Protein AF-A0A6C0CZU3-F1 (afdb_monomer)

Foldseek 3Di:
DVLVVCLVPFALPDEAEEEAPPPPDDLVVRLVVVLVSVLSCLVRNHHYDYDHPNPCNCVDPSNVPRPPDDDDDDDWDQDPVVRDIDD

Radius of gyration: 15.37 Å; Cα contacts (8 Å, |Δi|>4): 91; chains: 1; bounding box: 29×24×49 Å

Solvent-accessible surface area (backbone atoms only — not comparable to full-atom values): 5523 Å² total; per-residue (Å²): 121,61,67,64,49,48,72,70,68,61,43,57,90,34,78,45,80,44,69,55,72,58,73,96,51,60,66,73,58,26,38,52,55,51,44,53,49,52,52,54,37,53,80,54,57,31,47,72,50,75,49,66,91,62,67,68,35,66,71,37,70,78,52,65,67,44,87,85,68,82,88,83,81,92,66,74,47,76,40,80,90,78,73,40,81,46,116

Secondary structure (DSSP, 8-state):
-HHHHHHHH--TT-EEEEESTTTTS-HHHHHHHHHHHHHHHHHTT-EEEEE-S-GGGGGSHHHHT-SS--------EEETTTTEEE-

Organism: NCBI:txid1070528

Sequence (87 aa):
MELRTILKCATHNSLVICDELAVGTELTSAISIVGASIVQLENRDISFISASHLHEVSNLDNIKRLTRLQIYHMNVTYDEVKKVLIY

pLDDT: mean 90.87, std 5.52, range [66.5, 97.69]

InterPro domains:
  IPR000432 DNA mismatch repair protein MutS, C-terminal [PF00488] (1-82)
  IPR027417 P-loop containing nucleoside triphosphate hydrolase [G3DSA:3.40.50.300] (1-87)

Mean predicted aligned error: 4.73 Å

Structure (mmCIF, N/CA/C/O backbone):
data_AF-A0A6C0CZU3-F1
#
_entry.id   AF-A0A6C0CZU3-F1
#
loop_
_atom_site.group_PDB
_atom_site.id
_atom_site.type_symbol
_atom_site.label_atom_id
_atom_site.label_alt_id
_atom_site.label_comp_id
_atom_site.label_asym_id
_atom_site.label_entity_id
_atom_site.label_seq_id
_atom_site.pdbx_PDB_ins_code
_atom_site.Cartn_x
_atom_site.Cartn_y
_atom_site.Cartn_z
_atom_site.occupancy
_atom_site.B_iso_or_equiv
_atom_site.auth_seq_id
_atom_site.auth_comp_id
_atom_site.auth_asym_id
_atom_site.auth_atom_id
_atom_site.pdbx_PDB_model_num
ATOM 1 N N . MET A 1 1 ? 9.631 6.206 9.544 1.00 66.50 1 MET A N 1
ATOM 2 C CA . MET A 1 1 ? 8.942 6.686 10.778 1.00 66.50 1 MET A CA 1
ATOM 3 C C . MET A 1 1 ? 7.465 6.966 10.496 1.00 66.50 1 MET A C 1
ATOM 5 O O . MET A 1 1 ? 6.634 6.789 11.383 1.00 66.50 1 MET A O 1
ATOM 9 N N . GLU A 1 2 ? 7.145 7.323 9.252 1.00 86.44 2 GLU A N 1
ATOM 10 C CA . GLU A 1 2 ? 5.825 7.665 8.724 1.00 86.44 2 GLU A CA 1
ATOM 11 C C . GLU A 1 2 ? 4.809 6.528 8.847 1.00 86.44 2 GLU A C 1
ATOM 13 O O . GLU A 1 2 ? 3.725 6.746 9.378 1.00 86.44 2 GLU A O 1
ATOM 18 N N . LEU A 1 3 ? 5.167 5.301 8.447 1.00 89.69 3 LEU A N 1
ATOM 19 C CA . LEU A 1 3 ? 4.239 4.161 8.447 1.00 89.69 3 LEU A CA 1
ATOM 20 C C . LEU A 1 3 ? 3.623 3.895 9.828 1.00 89.69 3 LEU A C 1
ATOM 22 O O . LEU A 1 3 ? 2.422 3.673 9.952 1.00 89.69 3 LEU A O 1
ATOM 26 N N . ARG A 1 4 ? 4.425 4.002 10.894 1.00 91.62 4 ARG A N 1
ATOM 27 C CA . ARG A 1 4 ? 3.935 3.864 12.272 1.00 91.62 4 ARG A CA 1
ATOM 28 C C . ARG A 1 4 ? 2.928 4.957 12.632 1.00 91.62 4 ARG A C 1
ATOM 30 O O . ARG A 1 4 ? 1.974 4.680 13.350 1.00 91.62 4 ARG A O 1
ATOM 37 N N . THR A 1 5 ? 3.150 6.188 12.179 1.00 94.06 5 THR A N 1
ATOM 38 C CA . THR A 1 5 ? 2.223 7.305 12.405 1.00 94.06 5 THR A CA 1
ATOM 39 C C . THR A 1 5 ? 0.931 7.098 11.625 1.00 94.06 5 THR A C 1
ATOM 41 O O . THR A 1 5 ? -0.141 7.222 12.206 1.00 94.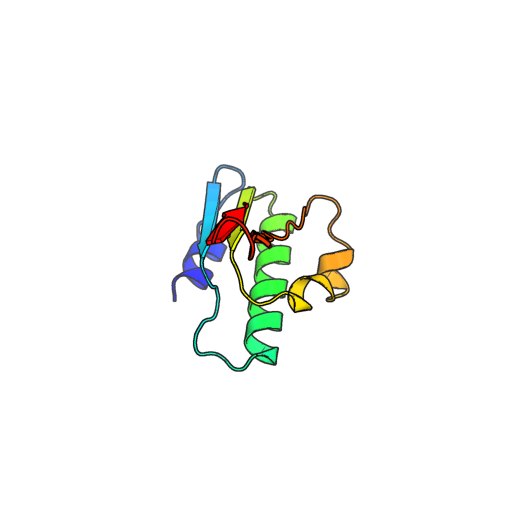06 5 THR A O 1
ATOM 44 N N . ILE A 1 6 ? 1.019 6.687 10.357 1.00 94.44 6 ILE A N 1
ATOM 45 C CA . ILE A 1 6 ? -0.141 6.347 9.520 1.00 94.44 6 ILE A CA 1
ATOM 46 C C . ILE A 1 6 ? -0.992 5.282 10.214 1.00 94.44 6 ILE A C 1
ATOM 48 O O . ILE A 1 6 ? -2.174 5.505 10.460 1.00 94.44 6 ILE A O 1
ATOM 52 N N . LEU A 1 7 ? -0.382 4.166 10.627 1.00 94.44 7 LEU A N 1
ATOM 53 C CA . LEU A 1 7 ? -1.093 3.094 11.323 1.00 94.44 7 LEU A CA 1
ATOM 54 C C . LEU A 1 7 ? -1.688 3.550 12.663 1.00 94.44 7 LEU A C 1
ATOM 56 O O . LEU A 1 7 ? -2.709 3.018 13.078 1.00 94.44 7 LEU A O 1
ATOM 60 N N . LYS A 1 8 ? -1.114 4.540 13.351 1.00 95.94 8 LYS A N 1
ATOM 61 C CA . LYS A 1 8 ? -1.687 5.059 14.604 1.00 95.94 8 LYS A CA 1
ATOM 62 C C . LYS A 1 8 ? -2.837 6.041 14.387 1.00 95.94 8 LYS A C 1
ATOM 64 O O . LYS A 1 8 ? -3.777 6.039 15.174 1.00 95.94 8 LYS A O 1
ATOM 69 N N . CYS A 1 9 ? -2.751 6.886 13.366 1.00 95.44 9 CYS A N 1
ATOM 70 C CA . CYS A 1 9 ? -3.638 8.037 13.200 1.00 95.44 9 CYS A CA 1
ATOM 71 C C . CYS A 1 9 ? -4.759 7.809 12.181 1.00 95.44 9 CYS A C 1
ATOM 73 O O . CYS A 1 9 ? -5.805 8.441 12.296 1.00 95.44 9 CYS A O 1
ATOM 75 N N . ALA A 1 10 ? -4.559 6.936 11.191 1.00 96.88 10 ALA A N 1
ATOM 76 C CA . ALA A 1 10 ? -5.561 6.681 10.165 1.00 96.88 10 ALA A CA 1
ATOM 77 C C . ALA A 1 10 ? -6.818 6.043 10.773 1.00 96.88 10 ALA A C 1
ATOM 79 O O . ALA A 1 10 ? -6.738 5.210 11.679 1.00 96.88 10 ALA A O 1
ATOM 80 N N . THR A 1 11 ? -7.979 6.442 10.269 1.00 97.25 11 THR A N 1
ATOM 81 C CA . THR A 1 11 ? -9.301 5.941 10.668 1.00 97.25 11 THR A CA 1
ATOM 82 C C . THR A 1 11 ? -10.061 5.474 9.426 1.00 97.25 11 THR A C 1
ATOM 84 O O . THR A 1 11 ? -9.589 5.686 8.312 1.00 97.25 11 THR A O 1
ATOM 87 N N . HIS A 1 12 ? -11.247 4.887 9.593 1.00 97.06 12 HIS A N 1
ATOM 88 C CA . HIS A 1 12 ? -12.113 4.494 8.470 1.00 97.06 12 HIS A CA 1
ATOM 89 C C . HIS A 1 12 ? -12.480 5.668 7.533 1.00 97.06 12 HIS A C 1
ATOM 91 O O . HIS A 1 12 ? -12.769 5.458 6.362 1.00 97.06 12 HIS A O 1
ATOM 97 N N . ASN A 1 13 ? -12.384 6.916 8.015 1.00 97.69 13 ASN A N 1
ATOM 98 C CA . ASN A 1 13 ? -12.611 8.131 7.220 1.00 97.69 13 ASN A CA 1
ATOM 99 C C . ASN A 1 13 ? -11.341 8.668 6.539 1.00 97.69 13 ASN A C 1
ATOM 101 O O . ASN A 1 13 ? -11.353 9.754 5.962 1.00 97.69 13 ASN A O 1
ATOM 105 N N . SER A 1 14 ? -10.218 7.962 6.652 1.00 97.44 14 SER A N 1
ATOM 106 C CA . SER A 1 14 ? -8.948 8.355 6.049 1.00 97.44 14 SER A CA 1
ATOM 107 C C . SER A 1 14 ? -8.746 7.670 4.698 1.00 97.44 14 SER A C 1
ATOM 109 O O . SER A 1 14 ? -9.066 6.494 4.537 1.00 97.44 14 SER A O 1
ATOM 111 N N . LEU A 1 15 ? -8.134 8.395 3.759 1.00 97.06 15 LEU A N 1
ATOM 112 C CA . LEU A 1 15 ? -7.499 7.821 2.576 1.00 97.06 15 LEU A CA 1
ATOM 113 C C . LEU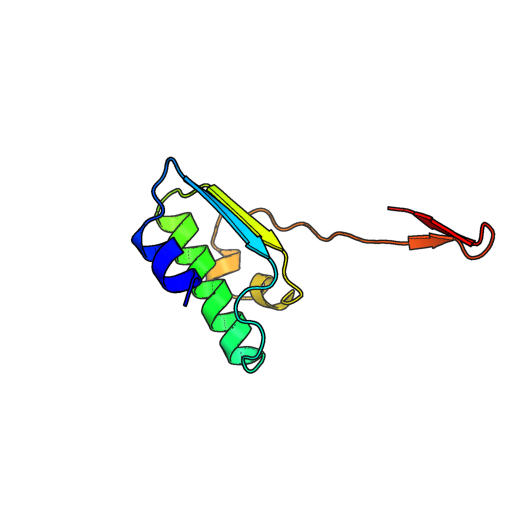 A 1 15 ? -5.983 7.841 2.779 1.00 97.06 15 LEU A C 1
ATOM 115 O O . LEU A 1 15 ? -5.387 8.909 2.920 1.00 97.06 15 LEU A O 1
ATOM 119 N N . VA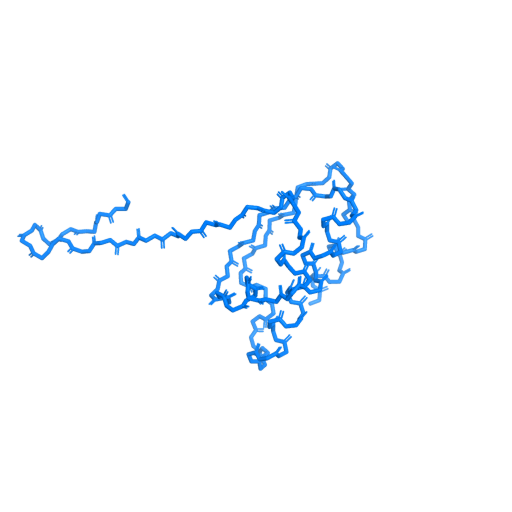L A 1 16 ? -5.365 6.665 2.806 1.00 96.12 16 VAL A N 1
ATOM 120 C CA . VAL A 1 16 ? -3.913 6.507 2.936 1.00 96.12 16 VAL A CA 1
ATOM 121 C C . VAL A 1 16 ? -3.300 6.303 1.553 1.00 96.12 16 VAL A C 1
ATOM 123 O O . VAL A 1 16 ? -3.665 5.368 0.848 1.00 96.12 16 VAL A O 1
ATOM 126 N N . ILE A 1 17 ? -2.352 7.155 1.166 1.00 94.75 17 ILE A N 1
ATOM 127 C CA . ILE A 1 17 ? -1.604 7.016 -0.088 1.00 94.75 17 ILE A CA 1
ATOM 128 C C . ILE A 1 17 ? -0.146 6.776 0.272 1.00 94.75 17 ILE A C 1
ATOM 130 O O . ILE A 1 17 ? 0.472 7.596 0.952 1.00 94.75 17 ILE A O 1
ATOM 134 N N . CYS A 1 18 ? 0.378 5.639 -0.164 1.00 89.94 18 CYS A N 1
ATOM 135 C CA . CYS A 1 18 ? 1.740 5.222 0.108 1.00 89.94 18 CYS A CA 1
ATOM 136 C C . CYS A 1 18 ? 2.482 4.996 -1.205 1.00 89.94 18 CYS A C 1
ATOM 138 O O . CYS A 1 18 ? 1.991 4.290 -2.085 1.00 89.94 18 CYS A O 1
ATOM 140 N N . ASP A 1 19 ? 3.683 5.545 -1.299 1.00 90.44 19 ASP A N 1
ATOM 141 C CA . ASP A 1 19 ? 4.614 5.243 -2.376 1.00 90.44 19 ASP A CA 1
ATOM 142 C C . ASP A 1 19 ? 5.865 4.610 -1.772 1.00 90.44 19 ASP A C 1
ATOM 144 O O . ASP A 1 19 ? 6.312 5.032 -0.704 1.00 90.44 19 ASP A O 1
ATOM 148 N N . GLU A 1 20 ? 6.339 3.541 -2.404 1.00 84.88 20 GLU A N 1
ATOM 149 C CA . GLU A 1 20 ? 7.510 2.750 -2.016 1.00 84.88 20 GLU A CA 1
ATOM 150 C C . GLU A 1 20 ? 7.714 2.590 -0.490 1.00 84.88 20 GLU A C 1
ATOM 152 O O . GLU A 1 20 ? 8.649 3.101 0.130 1.00 84.88 20 GLU A O 1
ATOM 157 N N . LEU A 1 21 ? 6.824 1.841 0.167 1.00 85.50 21 LEU A N 1
ATOM 158 C CA . LEU A 1 21 ? 6.964 1.561 1.599 1.00 85.50 21 LEU A CA 1
ATOM 159 C C . LEU A 1 21 ? 8.205 0.711 1.919 1.00 85.50 21 LEU A C 1
ATOM 161 O O . LEU A 1 21 ? 8.550 -0.217 1.192 1.00 85.50 21 LEU A O 1
ATOM 165 N N . ALA A 1 22 ? 8.804 0.978 3.086 1.00 84.69 22 ALA A N 1
ATOM 166 C CA . ALA A 1 22 ? 9.943 0.236 3.642 1.00 84.69 22 ALA A CA 1
ATOM 167 C C . ALA A 1 22 ? 11.217 0.233 2.765 1.00 84.69 22 ALA A C 1
ATOM 169 O O . ALA A 1 22 ? 12.051 -0.668 2.885 1.00 84.69 22 ALA A O 1
ATOM 170 N N . VAL A 1 23 ? 11.406 1.268 1.937 1.00 80.44 23 VAL A N 1
ATOM 171 C CA . VAL A 1 23 ? 12.640 1.490 1.163 1.00 80.44 23 VAL A CA 1
ATOM 172 C C . VAL A 1 23 ? 13.877 1.484 2.063 1.00 80.44 23 VAL A C 1
ATOM 174 O O . VAL A 1 23 ? 13.865 2.003 3.180 1.00 80.44 23 VAL A O 1
ATOM 177 N N . GLY A 1 24 ? 14.955 0.868 1.570 1.00 80.25 24 GLY A N 1
ATOM 178 C CA . GLY A 1 24 ? 16.224 0.734 2.292 1.00 80.25 24 GLY A CA 1
ATOM 179 C C . GLY A 1 24 ? 16.264 -0.413 3.308 1.00 80.25 24 GLY A C 1
ATOM 180 O O . GLY A 1 24 ? 17.261 -0.564 4.009 1.00 80.25 24 GLY A O 1
ATOM 181 N N . THR A 1 25 ? 15.208 -1.228 3.384 1.00 86.88 25 THR A N 1
ATOM 182 C CA . THR A 1 25 ? 15.164 -2.452 4.198 1.00 86.88 25 THR A CA 1
ATOM 183 C C . THR A 1 25 ? 15.476 -3.677 3.333 1.00 86.88 25 THR A C 1
ATOM 185 O O . THR A 1 25 ? 15.199 -3.680 2.136 1.00 86.88 25 THR A O 1
ATOM 188 N N . GLU A 1 26 ? 16.027 -4.738 3.930 1.00 92.31 26 GLU A N 1
ATOM 189 C CA . GLU A 1 26 ? 16.154 -6.043 3.268 1.00 92.31 26 GLU A CA 1
ATOM 190 C C . GLU A 1 26 ? 14.801 -6.505 2.698 1.00 92.31 26 GLU A C 1
ATOM 192 O O . GLU A 1 26 ? 13.769 -6.371 3.359 1.00 92.31 26 GLU A O 1
ATOM 197 N N . LEU A 1 27 ? 14.814 -7.088 1.497 1.00 89.25 27 LEU A N 1
ATOM 198 C CA . LEU A 1 27 ? 13.621 -7.468 0.738 1.00 89.25 27 LEU A CA 1
ATOM 199 C C . LEU A 1 27 ? 12.597 -8.268 1.563 1.00 89.25 27 LEU A C 1
ATOM 201 O O . LEU A 1 27 ? 11.435 -7.878 1.646 1.00 89.25 27 LEU A O 1
ATOM 205 N N . THR A 1 28 ? 13.027 -9.342 2.230 1.00 91.06 28 THR A N 1
ATOM 206 C CA . THR A 1 28 ? 12.155 -10.204 3.050 1.00 91.06 28 THR A CA 1
ATOM 207 C C . THR A 1 28 ? 11.470 -9.427 4.178 1.00 91.06 28 THR A C 1
ATOM 209 O O . THR A 1 28 ? 10.280 -9.604 4.464 1.00 91.06 28 THR A O 1
ATOM 212 N N . SER A 1 29 ? 12.220 -8.523 4.808 1.00 92.00 29 SER A N 1
ATOM 213 C CA . SER A 1 29 ? 11.719 -7.660 5.874 1.00 92.00 29 SER A CA 1
ATOM 214 C C . SER A 1 29 ? 10.760 -6.604 5.323 1.00 92.00 29 SER A C 1
ATOM 216 O O . SER A 1 29 ? 9.703 -6.379 5.910 1.00 92.00 29 SER A O 1
ATOM 218 N N . ALA A 1 30 ? 11.067 -6.010 4.167 1.00 91.38 30 ALA A N 1
ATOM 219 C CA . ALA A 1 30 ? 10.191 -5.056 3.493 1.00 91.38 30 ALA A CA 1
ATOM 220 C C . ALA A 1 30 ? 8.842 -5.699 3.126 1.00 91.38 30 ALA A C 1
ATOM 222 O O . ALA A 1 30 ? 7.794 -5.158 3.478 1.00 91.38 30 ALA A O 1
ATOM 223 N N . ILE A 1 31 ? 8.857 -6.895 2.524 1.00 92.50 31 ILE A N 1
ATOM 224 C CA . ILE A 1 31 ? 7.651 -7.677 2.203 1.00 92.50 31 ILE A CA 1
ATOM 225 C C . ILE A 1 31 ? 6.811 -7.921 3.461 1.00 92.50 31 ILE A C 1
ATOM 227 O O . ILE A 1 31 ? 5.602 -7.683 3.460 1.00 92.50 31 ILE A O 1
ATOM 231 N N . 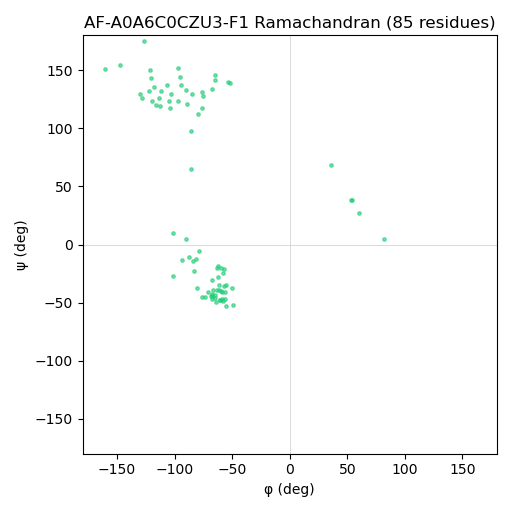SER A 1 32 ? 7.451 -8.341 4.555 1.00 92.88 32 SER A N 1
ATOM 232 C CA . SER A 1 32 ? 6.767 -8.629 5.821 1.00 92.88 32 SER A CA 1
ATOM 233 C C . SER A 1 32 ? 6.136 -7.376 6.442 1.00 92.88 32 SER A C 1
ATOM 235 O O . SER A 1 32 ? 4.985 -7.411 6.880 1.00 92.88 32 SER A O 1
ATOM 237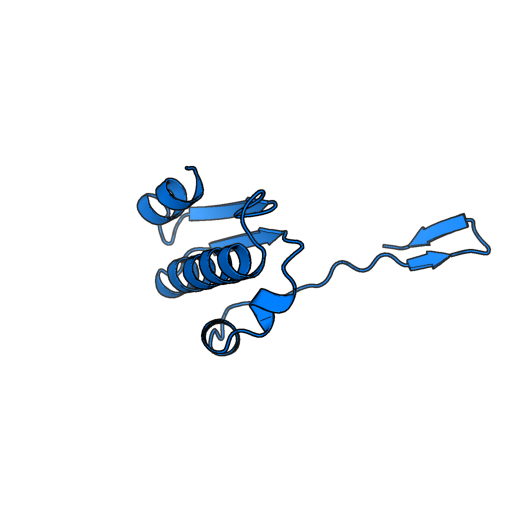 N N . ILE A 1 33 ? 6.859 -6.251 6.449 1.00 92.69 33 ILE A N 1
ATOM 238 C CA . ILE A 1 33 ? 6.385 -4.966 6.985 1.00 92.69 33 ILE A CA 1
ATOM 239 C C . ILE A 1 33 ? 5.204 -4.437 6.167 1.00 92.69 33 ILE A C 1
ATOM 241 O O . ILE A 1 33 ? 4.192 -4.018 6.739 1.00 92.69 33 ILE A O 1
ATOM 245 N N . VAL A 1 34 ? 5.312 -4.463 4.837 1.00 92.75 34 VAL A N 1
ATOM 246 C CA . VAL A 1 34 ? 4.258 -3.977 3.938 1.00 92.75 34 VAL A CA 1
ATOM 247 C C . VAL A 1 34 ? 3.025 -4.868 4.029 1.00 92.75 34 VAL A C 1
ATOM 249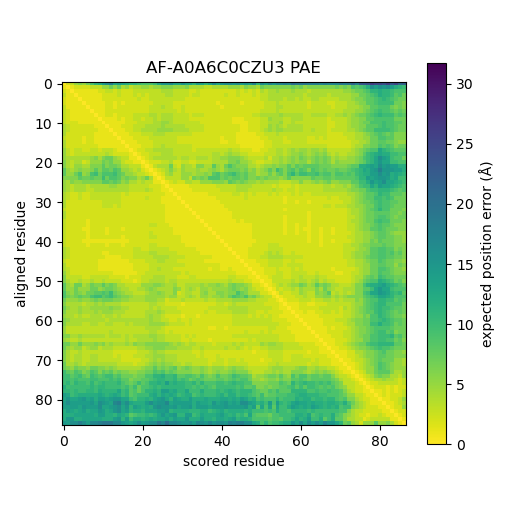 O O . VAL A 1 34 ? 1.925 -4.357 4.234 1.00 92.75 34 VAL A O 1
ATOM 252 N N . GLY A 1 35 ? 3.201 -6.191 3.987 1.00 94.25 35 GLY A N 1
ATOM 253 C CA . GLY A 1 35 ? 2.103 -7.143 4.129 1.00 94.25 35 GLY A CA 1
ATOM 254 C C . GLY A 1 35 ? 1.352 -6.983 5.455 1.00 94.25 35 GLY A C 1
ATOM 255 O O . GLY A 1 35 ? 0.126 -6.885 5.471 1.00 94.25 35 GLY A O 1
ATOM 256 N N . ALA A 1 36 ? 2.074 -6.870 6.576 1.00 94.62 36 ALA A N 1
ATOM 257 C CA . ALA A 1 36 ? 1.456 -6.632 7.881 1.00 94.62 36 ALA A CA 1
ATOM 258 C C . ALA A 1 36 ? 0.689 -5.299 7.928 1.00 94.62 36 ALA A C 1
ATOM 260 O O . ALA A 1 36 ? -0.402 -5.233 8.494 1.00 94.62 36 ALA A O 1
ATOM 261 N N . SER A 1 37 ? 1.230 -4.251 7.303 1.00 94.25 37 SER A N 1
ATOM 262 C CA . SER A 1 37 ? 0.597 -2.929 7.261 1.00 94.25 37 SER A CA 1
ATOM 263 C C . SER A 1 37 ? -0.691 -2.931 6.440 1.00 94.25 37 SER A C 1
ATOM 265 O O . SER A 1 37 ? -1.691 -2.384 6.896 1.00 94.25 37 SER A O 1
ATOM 267 N N . ILE A 1 38 ? -0.700 -3.598 5.282 1.00 95.44 38 ILE A N 1
ATOM 268 C CA . ILE A 1 38 ? -1.899 -3.780 4.451 1.00 95.44 38 ILE A CA 1
ATOM 269 C C . ILE A 1 38 ? -3.001 -4.488 5.242 1.00 95.44 38 ILE A C 1
ATOM 271 O O . ILE A 1 38 ? -4.125 -3.995 5.303 1.00 95.44 38 ILE A O 1
ATOM 275 N N . VAL A 1 39 ? -2.671 -5.596 5.913 1.00 95.75 39 VAL A N 1
ATOM 276 C CA . VAL A 1 39 ? -3.630 -6.335 6.749 1.00 95.75 39 VAL A CA 1
ATOM 277 C C . VAL A 1 39 ? -4.180 -5.455 7.876 1.00 95.75 39 VAL A C 1
ATOM 279 O O . VAL A 1 39 ? -5.371 -5.501 8.168 1.00 95.75 39 VAL A O 1
ATOM 282 N N . GLN A 1 40 ? -3.347 -4.627 8.514 1.00 95.88 40 GLN A N 1
ATOM 283 C CA . GLN A 1 40 ? -3.809 -3.711 9.563 1.00 95.88 40 GLN A CA 1
ATOM 284 C C . GLN A 1 40 ? -4.739 -2.610 9.041 1.00 95.88 40 GLN A C 1
ATOM 286 O O . GLN A 1 40 ? -5.691 -2.256 9.736 1.00 95.88 40 GLN A O 1
ATOM 291 N N . LEU A 1 41 ? -4.462 -2.055 7.858 1.00 95.69 41 LEU A N 1
ATOM 292 C CA . LEU A 1 41 ? -5.311 -1.043 7.226 1.0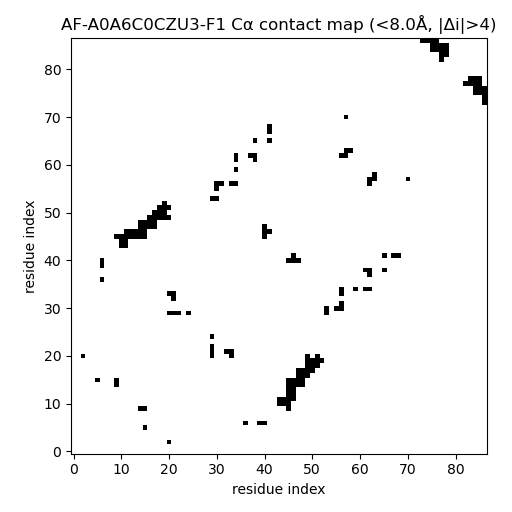0 95.69 41 LEU A CA 1
ATOM 293 C C . LEU A 1 41 ? -6.662 -1.641 6.809 1.00 95.69 41 LEU A C 1
ATOM 295 O O . LEU A 1 41 ? -7.702 -1.055 7.106 1.00 95.69 41 LEU A O 1
ATOM 299 N N . GLU A 1 42 ? -6.650 -2.829 6.200 1.00 95.56 42 GLU A N 1
ATOM 300 C CA . GLU A 1 42 ? -7.858 -3.530 5.750 1.00 95.56 42 GLU A CA 1
ATOM 301 C C . GLU A 1 42 ? -8.763 -3.913 6.931 1.00 95.56 42 GLU A C 1
ATOM 303 O O . GLU A 1 42 ? -9.930 -3.526 6.946 1.00 95.56 42 GLU A O 1
ATOM 308 N N . ASN A 1 43 ? -8.200 -4.530 7.979 1.00 94.75 43 ASN A N 1
ATOM 309 C CA . ASN A 1 43 ? -8.935 -4.919 9.192 1.00 94.75 43 ASN A CA 1
ATOM 310 C C . ASN A 1 43 ? -9.594 -3.736 9.923 1.00 94.75 43 ASN A C 1
ATOM 312 O O . ASN A 1 43 ? -10.477 -3.932 10.756 1.00 94.75 43 ASN A O 1
ATOM 316 N N . ARG A 1 44 ? -9.124 -2.509 9.676 1.00 95.94 44 ARG A N 1
ATOM 317 C CA . ARG A 1 44 ? -9.651 -1.274 10.275 1.00 95.94 44 ARG A CA 1
ATOM 318 C C . ARG A 1 44 ? -10.571 -0.502 9.332 1.00 95.94 44 ARG A C 1
ATOM 320 O O . ARG A 1 44 ? -10.922 0.634 9.644 1.00 95.94 44 ARG A O 1
ATOM 327 N N . ASP A 1 45 ? -10.935 -1.113 8.207 1.00 96.12 45 ASP A N 1
ATOM 328 C CA . ASP A 1 45 ? -11.769 -0.541 7.152 1.00 96.12 45 ASP A CA 1
ATOM 329 C C . ASP A 1 45 ? -11.245 0.809 6.634 1.00 96.12 45 ASP A C 1
ATOM 331 O O . ASP A 1 45 ? -11.992 1.745 6.366 1.00 96.12 45 ASP A O 1
ATOM 335 N N . ILE A 1 46 ? -9.920 0.932 6.532 1.00 97.19 46 ILE A N 1
ATOM 336 C CA . ILE A 1 46 ? -9.261 2.149 6.054 1.00 97.19 46 ILE A CA 1
ATOM 337 C C . ILE A 1 46 ? -9.094 2.046 4.542 1.00 97.19 46 ILE A C 1
ATOM 339 O O . ILE A 1 46 ? -8.614 1.034 4.032 1.00 97.19 46 ILE A O 1
ATOM 343 N N . SER A 1 47 ? -9.453 3.106 3.817 1.00 96.75 47 SER A N 1
ATOM 344 C CA . SER A 1 47 ? -9.202 3.184 2.377 1.00 96.75 47 SER A CA 1
ATOM 345 C C . SER A 1 47 ? -7.729 3.489 2.121 1.00 96.75 47 SER A C 1
ATOM 347 O O . SER A 1 47 ? -7.174 4.419 2.713 1.00 96.75 47 SER A O 1
ATOM 349 N N . PHE A 1 48 ? -7.078 2.734 1.236 1.00 95.56 48 PHE A N 1
ATOM 350 C CA . PHE A 1 48 ? -5.676 2.971 0.908 1.00 95.56 48 PHE A CA 1
ATOM 351 C C . PHE A 1 48 ? -5.319 2.632 -0.539 1.00 95.56 48 PHE A C 1
ATOM 353 O O . PHE A 1 48 ? -5.940 1.777 -1.167 1.00 95.56 48 PHE A O 1
ATOM 360 N N . ILE A 1 49 ? -4.277 3.294 -1.039 1.00 94.88 49 ILE A N 1
ATOM 361 C CA . ILE A 1 49 ? -3.594 2.986 -2.295 1.00 94.88 49 ILE A CA 1
ATOM 362 C C . ILE A 1 49 ? -2.102 2.918 -1.983 1.00 94.88 49 ILE A C 1
ATOM 364 O O . ILE A 1 49 ? -1.558 3.823 -1.349 1.00 94.88 49 ILE A O 1
ATOM 368 N N . SER A 1 50 ? -1.444 1.843 -2.415 1.00 90.56 50 SER A N 1
ATOM 369 C CA . SER A 1 50 ? 0.002 1.692 -2.274 1.00 90.56 50 SER A CA 1
ATOM 370 C C . SER A 1 50 ? 0.631 1.348 -3.615 1.00 90.56 50 SER A C 1
ATOM 372 O O . SER A 1 50 ? 0.244 0.358 -4.233 1.00 90.56 50 SER A O 1
ATOM 374 N N . ALA A 1 51 ? 1.631 2.123 -4.024 1.00 90.38 51 ALA A N 1
ATOM 375 C CA . ALA A 1 51 ? 2.548 1.762 -5.098 1.00 90.38 51 ALA A CA 1
ATOM 376 C C . ALA A 1 51 ? 3.798 1.106 -4.494 1.00 90.38 51 ALA A C 1
ATOM 378 O O . ALA A 1 51 ? 4.277 1.507 -3.432 1.00 90.38 51 ALA A O 1
ATOM 379 N N . SER A 1 52 ? 4.279 0.023 -5.105 1.00 84.12 52 SER A N 1
ATOM 380 C CA . SER A 1 52 ? 5.453 -0.700 -4.617 1.00 84.12 52 SER A CA 1
ATOM 381 C C . SER A 1 52 ? 6.071 -1.564 -5.712 1.00 84.12 52 SER A C 1
ATOM 383 O O . SER A 1 52 ? 5.366 -2.100 -6.564 1.00 84.12 52 SER A O 1
ATOM 385 N N . HIS A 1 53 ? 7.382 -1.782 -5.621 1.00 82.81 53 HIS A N 1
ATOM 386 C CA . HIS A 1 53 ? 8.096 -2.805 -6.389 1.00 82.81 53 HIS A CA 1
ATOM 387 C C . HIS A 1 53 ? 7.940 -4.223 -5.808 1.00 82.81 53 HIS A C 1
ATOM 389 O O . HIS A 1 53 ? 8.396 -5.198 -6.402 1.00 82.81 53 HIS A O 1
ATOM 395 N N . LEU A 1 54 ? 7.292 -4.364 -4.648 1.00 82.88 54 LEU A N 1
ATOM 396 C CA . LEU A 1 54 ? 7.205 -5.615 -3.897 1.00 82.88 54 LEU A CA 1
ATOM 397 C C . LEU A 1 54 ? 6.048 -6.500 -4.378 1.00 82.88 54 LEU A C 1
ATOM 399 O O . LEU A 1 54 ? 5.115 -6.790 -3.629 1.00 82.88 54 LEU A O 1
ATOM 403 N N . HIS A 1 55 ? 6.128 -6.971 -5.625 1.00 80.25 55 HIS A N 1
ATOM 404 C CA . HIS A 1 55 ? 5.156 -7.908 -6.207 1.00 80.25 55 HIS A CA 1
ATOM 405 C C . HIS A 1 55 ? 4.894 -9.124 -5.295 1.00 80.25 55 HIS A C 1
ATOM 407 O O . HIS A 1 55 ? 3.757 -9.578 -5.165 1.00 80.25 55 HIS A O 1
ATOM 413 N N . GLU A 1 56 ? 5.931 -9.628 -4.620 1.00 85.44 56 GLU A N 1
ATOM 414 C CA . GLU A 1 56 ? 5.850 -10.803 -3.746 1.00 85.44 56 GLU A CA 1
ATOM 415 C C . GLU A 1 56 ? 4.913 -10.636 -2.541 1.00 85.44 56 GLU A C 1
ATOM 417 O O . GLU A 1 56 ? 4.455 -11.636 -1.995 1.00 85.44 56 GLU A O 1
ATOM 422 N N . VAL A 1 57 ? 4.549 -9.406 -2.158 1.00 90.25 57 VAL A N 1
ATOM 423 C CA . VAL A 1 57 ? 3.555 -9.162 -1.096 1.00 90.25 57 VAL A CA 1
ATOM 424 C C . VAL A 1 57 ? 2.218 -9.831 -1.427 1.00 90.25 57 VAL A C 1
ATOM 426 O O . VAL A 1 57 ? 1.570 -10.380 -0.538 1.00 90.25 57 VAL A O 1
ATOM 429 N N . SER A 1 58 ? 1.835 -9.865 -2.708 1.00 88.81 58 SER A N 1
ATOM 430 C CA . SER A 1 58 ? 0.617 -10.541 -3.181 1.00 88.81 58 SER A CA 1
ATOM 431 C C . SER A 1 58 ? 0.619 -12.058 -2.944 1.00 88.81 58 SER A C 1
ATOM 433 O O . SER A 1 58 ? -0.439 -12.687 -2.897 1.00 88.81 58 SER A O 1
ATOM 435 N N . ASN A 1 59 ? 1.798 -12.660 -2.749 1.00 91.19 59 ASN A N 1
ATOM 436 C CA . ASN A 1 59 ? 1.939 -14.097 -2.549 1.00 91.19 59 ASN A CA 1
ATOM 437 C C . ASN A 1 59 ? 1.719 -14.537 -1.100 1.00 91.19 59 ASN A C 1
ATOM 439 O O . ASN A 1 59 ? 1.530 -15.735 -0.876 1.00 91.19 59 ASN A O 1
ATOM 443 N N . LEU A 1 60 ? 1.721 -13.604 -0.144 1.00 93.12 60 LEU A N 1
ATOM 444 C CA . LEU A 1 60 ? 1.550 -13.912 1.271 1.00 93.12 60 LEU A CA 1
ATOM 445 C C . LEU A 1 60 ? 0.133 -14.434 1.553 1.00 93.12 60 LEU A C 1
ATOM 447 O O . LEU A 1 60 ? -0.861 -13.844 1.124 1.00 93.12 60 LEU A O 1
ATOM 451 N N . ASP A 1 61 ? 0.020 -15.515 2.325 1.00 93.75 61 ASP A N 1
ATOM 452 C CA . ASP A 1 61 ? -1.274 -16.157 2.604 1.00 93.75 61 ASP A CA 1
ATOM 453 C C . ASP A 1 61 ? -2.258 -15.228 3.325 1.00 93.75 61 ASP A C 1
ATOM 455 O O . ASP A 1 61 ? -3.461 -15.265 3.077 1.00 93.75 61 ASP A O 1
ATOM 459 N N . ASN A 1 62 ? -1.763 -14.358 4.208 1.00 92.56 62 ASN A N 1
ATOM 460 C CA . ASN A 1 62 ? -2.590 -13.358 4.885 1.00 92.56 62 ASN A CA 1
ATOM 461 C C . ASN A 1 62 ? -3.117 -12.280 3.925 1.00 92.56 62 ASN A C 1
ATOM 463 O O . ASN A 1 62 ? -4.213 -11.782 4.153 1.00 92.56 62 ASN A O 1
ATOM 467 N N . ILE A 1 63 ? -2.379 -11.959 2.860 1.00 95.06 63 ILE A N 1
ATOM 468 C CA . ILE A 1 63 ? -2.794 -11.016 1.817 1.00 95.06 63 ILE A CA 1
ATOM 469 C C . ILE A 1 63 ? -3.818 -11.663 0.884 1.00 95.06 63 ILE A C 1
ATOM 471 O O . ILE A 1 63 ? -4.870 -11.078 0.646 1.00 95.06 63 ILE A O 1
ATOM 475 N N . LYS A 1 64 ? -3.579 -12.903 0.439 1.00 93.88 64 LYS A N 1
ATOM 476 C CA . LYS A 1 64 ? -4.516 -13.673 -0.407 1.00 93.88 64 LYS A CA 1
ATOM 477 C C . LYS A 1 64 ? -5.895 -13.875 0.223 1.00 93.88 64 LYS A C 1
ATOM 479 O O . LYS A 1 64 ? -6.870 -14.107 -0.484 1.00 93.88 64 LYS A O 1
ATOM 484 N N . ARG A 1 65 ? -5.979 -13.827 1.553 1.00 94.12 65 ARG A N 1
ATOM 485 C CA . ARG A 1 65 ? -7.229 -13.975 2.311 1.00 94.12 65 ARG A CA 1
ATOM 486 C C . ARG A 1 65 ? -8.059 -12.693 2.394 1.00 94.12 65 ARG A C 1
ATOM 488 O O . ARG A 1 65 ? -9.208 -12.770 2.824 1.00 94.12 65 ARG A O 1
ATOM 495 N N . LEU A 1 66 ? -7.505 -11.539 2.020 1.00 94.81 66 LEU A N 1
ATOM 496 C CA . LEU A 1 66 ? -8.226 -10.268 2.034 1.00 94.81 66 LEU A CA 1
ATOM 497 C C . LEU A 1 66 ? -9.176 -10.206 0.835 1.00 94.81 66 LEU A C 1
ATOM 499 O O . LEU A 1 66 ? -8.741 -10.215 -0.311 1.00 94.81 66 LEU A O 1
ATOM 503 N N . THR A 1 67 ? -10.481 -10.115 1.088 1.00 92.50 67 THR A N 1
ATOM 504 C CA . THR A 1 67 ? -11.500 -10.115 0.021 1.00 92.50 67 THR A CA 1
ATOM 505 C C . THR A 1 67 ? -11.713 -8.742 -0.614 1.00 92.50 67 THR A C 1
ATOM 507 O O . THR A 1 67 ? -12.192 -8.651 -1.741 1.00 92.50 67 THR A O 1
ATOM 510 N N . ARG A 1 68 ? -11.366 -7.668 0.104 1.00 92.81 68 ARG A N 1
ATOM 511 C CA . ARG A 1 68 ? -11.548 -6.274 -0.335 1.00 92.81 68 ARG A CA 1
ATOM 512 C C . ARG A 1 68 ? -10.320 -5.687 -1.029 1.00 92.81 68 ARG A C 1
ATOM 514 O O . ARG A 1 68 ? -10.427 -4.640 -1.662 1.00 92.81 68 ARG A O 1
ATOM 521 N N . LEU A 1 69 ? -9.166 -6.346 -0.929 1.00 93.12 69 LEU A N 1
ATOM 522 C CA . LEU A 1 69 ? -7.934 -5.886 -1.558 1.00 93.12 69 LEU A CA 1
ATOM 523 C C . LEU A 1 69 ? -7.971 -6.162 -3.063 1.00 93.12 69 LEU A C 1
ATOM 525 O O . LEU A 1 69 ? -8.200 -7.290 -3.486 1.00 93.12 69 LEU A O 1
ATOM 529 N N . GLN A 1 70 ? -7.704 -5.133 -3.861 1.00 92.00 70 GLN A N 1
ATOM 530 C CA . GLN A 1 70 ? -7.525 -5.251 -5.305 1.00 92.00 70 GLN A CA 1
ATOM 531 C C . GLN A 1 70 ? -6.066 -4.953 -5.649 1.00 92.00 70 GLN A C 1
ATOM 533 O O . GLN A 1 70 ? -5.503 -3.972 -5.163 1.00 92.00 70 GLN A O 1
ATOM 538 N N . ILE A 1 71 ? -5.456 -5.809 -6.469 1.00 89.81 71 ILE A N 1
ATOM 539 C CA . ILE A 1 71 ? -4.055 -5.693 -6.881 1.00 89.81 71 ILE A CA 1
ATOM 540 C C . ILE A 1 71 ? -4.032 -5.402 -8.375 1.00 89.81 71 ILE A C 1
ATOM 542 O O . ILE A 1 71 ? -4.617 -6.137 -9.168 1.00 89.81 71 ILE A O 1
ATOM 546 N N . TYR A 1 72 ? -3.348 -4.326 -8.745 1.00 89.19 72 TYR A N 1
ATOM 547 C CA . TYR A 1 72 ? -3.210 -3.883 -10.125 1.00 89.19 72 TYR A CA 1
ATOM 548 C C . TYR A 1 72 ? -1.733 -3.856 -10.503 1.00 89.19 72 TYR A C 1
ATOM 550 O O . TYR A 1 72 ? -0.883 -3.480 -9.696 1.00 89.19 72 TYR A O 1
ATOM 558 N N . HIS A 1 73 ? -1.438 -4.226 -11.747 1.00 83.81 73 HIS A N 1
ATOM 559 C CA . HIS A 1 73 ? -0.103 -4.127 -12.323 1.00 83.81 73 HIS A CA 1
ATOM 560 C C . HIS A 1 73 ? -0.127 -3.075 -13.423 1.00 83.81 73 HIS A C 1
ATOM 562 O O . HIS A 1 73 ? -0.861 -3.214 -14.401 1.00 83.81 73 HIS A O 1
ATOM 568 N N . MET A 1 74 ? 0.673 -2.024 -13.259 1.00 81.56 74 MET A N 1
ATOM 569 C CA . MET A 1 74 ? 0.899 -1.052 -14.321 1.00 81.56 74 MET A CA 1
ATOM 570 C C . MET A 1 74 ? 1.923 -1.652 -15.287 1.00 81.56 74 MET A C 1
ATOM 572 O O . MET A 1 74 ? 3.070 -1.879 -14.906 1.00 81.56 74 MET A O 1
ATOM 576 N N . ASN A 1 75 ? 1.492 -1.972 -16.505 1.00 78.69 75 ASN A N 1
ATOM 577 C CA . ASN A 1 75 ? 2.355 -2.507 -17.553 1.00 78.69 75 ASN A CA 1
ATOM 578 C C . ASN A 1 75 ? 2.604 -1.421 -18.599 1.00 78.69 75 ASN A C 1
ATOM 580 O O . ASN A 1 75 ? 1.672 -0.733 -18.995 1.00 78.69 75 ASN A O 1
ATOM 584 N N . VAL A 1 76 ? 3.844 -1.293 -19.061 1.00 82.94 76 VAL A N 1
ATOM 585 C CA . VAL A 1 76 ? 4.205 -0.388 -20.152 1.00 82.94 76 VAL A CA 1
ATOM 586 C C . VAL A 1 76 ? 4.786 -1.235 -21.271 1.00 82.94 76 VAL A C 1
ATOM 588 O O . VAL A 1 76 ? 5.746 -1.975 -21.063 1.00 82.94 76 VAL A O 1
ATOM 591 N N . THR A 1 77 ? 4.206 -1.132 -22.463 1.00 87.00 77 THR A N 1
ATOM 592 C CA . THR A 1 77 ? 4.686 -1.844 -23.652 1.00 87.00 77 THR A CA 1
ATOM 593 C C . THR A 1 77 ? 5.436 -0.875 -24.551 1.00 87.00 77 THR A C 1
ATOM 595 O O . THR A 1 77 ? 4.927 0.195 -24.872 1.00 87.00 77 THR A O 1
ATOM 598 N N . TYR A 1 78 ? 6.643 -1.234 -24.981 1.00 90.44 78 TYR A N 1
ATOM 599 C CA . TYR A 1 78 ? 7.383 -0.439 -25.957 1.00 90.44 78 TYR A CA 1
ATOM 600 C C . TYR A 1 78 ? 7.035 -0.886 -27.382 1.00 90.44 78 TYR A C 1
ATOM 602 O O . TYR A 1 78 ? 7.221 -2.050 -27.738 1.00 90.44 78 TYR A O 1
ATOM 610 N N . ASP A 1 79 ? 6.521 0.035 -28.197 1.00 92.31 79 ASP A N 1
ATOM 611 C CA . ASP A 1 79 ? 6.359 -0.167 -29.637 1.00 92.31 79 ASP A CA 1
ATOM 612 C C . ASP A 1 79 ? 7.679 0.201 -30.324 1.00 92.31 79 ASP A C 1
ATOM 614 O O . ASP A 1 79 ? 7.959 1.374 -30.576 1.00 92.31 79 ASP A O 1
ATOM 618 N N . GLU A 1 80 ? 8.489 -0.818 -30.619 1.00 91.62 80 GLU A N 1
ATOM 619 C CA . GLU A 1 80 ? 9.785 -0.702 -31.307 1.00 91.62 80 GLU A CA 1
ATOM 620 C C . GLU A 1 80 ? 9.679 0.012 -32.666 1.00 91.62 80 GLU A C 1
ATOM 622 O O . GLU A 1 80 ? 10.578 0.755 -33.064 1.00 91.62 80 GLU A O 1
ATOM 627 N N . VAL A 1 81 ? 8.567 -0.183 -33.386 1.00 94.69 81 VAL A N 1
ATOM 628 C CA . VAL A 1 81 ? 8.372 0.370 -34.734 1.00 94.69 81 VAL A CA 1
ATOM 629 C C . VAL A 1 81 ? 8.115 1.868 -34.656 1.00 94.69 81 VAL A C 1
ATOM 631 O O . VAL A 1 81 ? 8.693 2.649 -35.414 1.00 94.69 81 VAL A O 1
ATOM 634 N N . LYS A 1 82 ? 7.250 2.282 -33.730 1.00 93.00 82 LYS A N 1
ATOM 635 C CA . LYS A 1 82 ? 6.888 3.691 -33.539 1.00 93.00 82 LYS A CA 1
ATOM 636 C C . 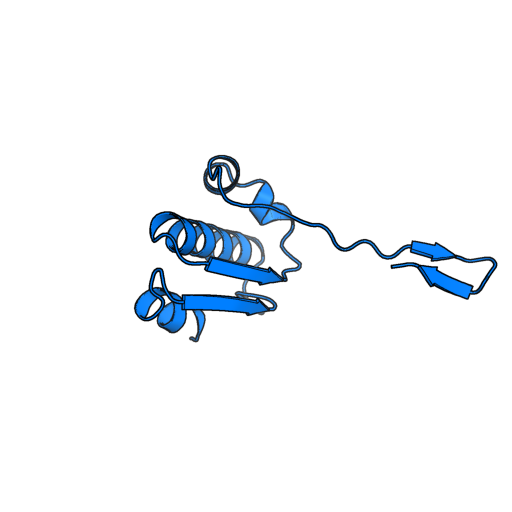LYS 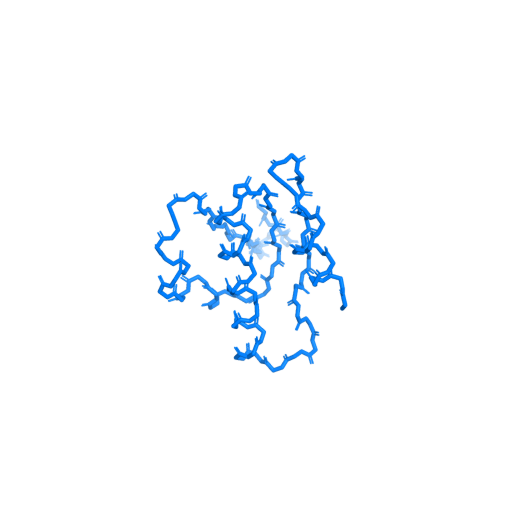A 1 82 ? 7.830 4.423 -32.587 1.00 93.00 82 LYS A C 1
ATOM 638 O O . LYS A 1 82 ? 7.762 5.646 -32.509 1.00 93.00 82 LYS A O 1
ATOM 643 N N . LYS A 1 83 ? 8.707 3.696 -31.889 1.00 89.56 83 LYS A N 1
ATOM 644 C CA . LYS A 1 83 ? 9.575 4.192 -30.814 1.00 89.56 83 LYS A CA 1
ATOM 645 C C . LYS A 1 83 ? 8.798 4.922 -29.716 1.00 89.56 83 LYS A C 1
ATOM 647 O O . LYS A 1 83 ? 9.264 5.936 -29.197 1.00 89.56 83 LYS A O 1
ATOM 652 N N . VAL A 1 84 ? 7.612 4.421 -29.371 1.00 90.69 84 VAL A N 1
ATOM 653 C CA . VAL A 1 84 ? 6.743 5.017 -28.342 1.00 90.69 84 VAL A CA 1
ATOM 654 C C . VAL A 1 84 ? 6.458 4.030 -27.219 1.00 90.69 84 VAL A C 1
ATOM 656 O O . VAL A 1 84 ? 6.401 2.821 -27.434 1.00 90.69 84 VAL A O 1
ATOM 659 N N . LEU A 1 85 ? 6.252 4.562 -26.016 1.00 86.12 85 LEU A N 1
ATOM 660 C CA . LEU A 1 85 ? 5.710 3.809 -24.891 1.00 86.12 85 LEU A CA 1
ATOM 661 C C . LEU A 1 85 ? 4.180 3.817 -24.987 1.00 86.12 85 LEU A C 1
ATOM 663 O O . LEU A 1 85 ? 3.572 4.872 -25.167 1.00 86.12 85 LEU A O 1
ATOM 667 N N . ILE A 1 86 ? 3.582 2.634 -24.891 1.00 84.69 86 ILE A N 1
ATOM 668 C CA . ILE A 1 86 ? 2.141 2.411 -24.802 1.00 84.69 86 ILE A CA 1
ATOM 669 C C . ILE A 1 86 ? 1.835 2.053 -23.347 1.00 84.69 86 ILE A C 1
ATOM 671 O O . ILE A 1 86 ? 2.424 1.113 -22.804 1.00 84.69 86 ILE A O 1
ATOM 675 N N . TYR A 1 87 ? 0.942 2.831 -22.740 1.00 79.81 87 TYR A N 1
ATOM 676 C CA . TYR A 1 87 ? 0.517 2.737 -21.340 1.00 79.81 87 TYR A CA 1
ATOM 677 C C . TYR A 1 87 ? -0.865 2.091 -21.236 1.00 79.81 87 TYR A C 1
ATOM 679 O O . TYR A 1 87 ? -1.681 2.329 -22.159 1.00 79.81 87 TYR A O 1
#

Nearest PDB structures (foldseek):
  7vuf-assembly2_D  TM=9.131E-01  e=3.602E-03  Thermus thermophilus HB8
  7vuf-assembly2_A  TM=9.206E-01  e=9.633E-03  Thermus thermophilus HB8
  7qv3-assembly1_w  TM=9.286E-01  e=1.098E-02  Bacillus subtilis subsp. subtilis str. 168
  7qv3-assembly1_v  TM=9.200E-01  e=3.818E-02  Bacillus subtilis subsp. subtilis str. 168
  7ou0-assembly1_A  TM=7.827E-01  e=1.982E-02  Escherichia coli K-12